Protein AF-A0A2V9KKM1-F1 (afdb_monomer_lite)

Sequence (93 aa):
MKSDRFDEPNTAEKLRGLPWSVAMGAANSVFAQWTLLGWVFVLFLSELGLSKTQIGLLLSIFPLSGVLAPFIGPSAARFGYKRTFLVFFGLRK

Foldseek 3Di:
DDDPPDPDDDPVVCVVCVVVVVVVVVVVVVVCCVPPVDPVNLVVVVVVVDDPVVSVVSNVCVVVVVVCCVVCVVVCVVVPVVVVCCVVVVVPD

Radius of gyration: 18.54 Å; chains: 1; bounding box: 38×32×54 Å

Secondary structure (DSSP, 8-state):
----S--PPPHHHHHHHHHHHHHHHHHHHHHHHHHTSSHHHHHHHHHTT--HHHHHHHHHHHHHHGGGHHHHHHHHHHH-HHHHHHHHHHS--

Structure (mmCIF, N/CA/C/O backbone):
data_AF-A0A2V9KKM1-F1
#
_entry.id   AF-A0A2V9KKM1-F1
#
loop_
_atom_site.group_PDB
_atom_site.id
_atom_site.type_symbol
_atom_site.label_atom_id
_atom_site.label_alt_id
_atom_site.label_comp_id
_atom_site.label_asym_id
_atom_site.label_entity_id
_atom_site.label_seq_id
_atom_site.pdbx_PDB_ins_code
_atom_site.Cartn_x
_atom_site.Cartn_y
_atom_site.Cartn_z
_atom_site.occupancy
_atom_site.B_iso_or_equiv
_atom_site.auth_seq_id
_atom_site.auth_comp_id
_atom_site.auth_asym_id
_atom_site.auth_atom_id
_atom_site.pdbx_PDB_model_num
ATOM 1 N N . MET A 1 1 ? 14.659 -19.691 -35.034 1.00 38.59 1 MET A N 1
ATOM 2 C CA . MET A 1 1 ? 13.657 -20.178 -34.063 1.00 38.59 1 MET A CA 1
ATOM 3 C C . MET A 1 1 ? 14.050 -19.651 -32.686 1.00 38.59 1 MET A C 1
ATOM 5 O O . MET A 1 1 ? 14.809 -20.301 -31.983 1.00 38.59 1 MET A O 1
ATOM 9 N N . LYS A 1 2 ? 13.666 -18.409 -32.365 1.00 41.41 2 LYS A N 1
ATOM 10 C CA . LYS A 1 2 ? 13.964 -17.754 -31.082 1.00 41.41 2 LYS A CA 1
ATOM 11 C C . LYS A 1 2 ? 12.646 -17.739 -30.317 1.00 41.41 2 LYS A C 1
ATOM 13 O O . LYS A 1 2 ? 11.659 -17.250 -30.846 1.00 41.41 2 LYS A O 1
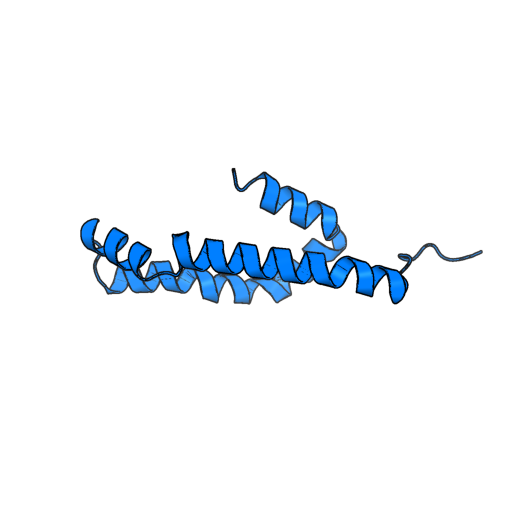ATOM 18 N N . SER A 1 3 ? 12.585 -18.430 -29.185 1.00 44.16 3 SER A N 1
ATOM 19 C CA . SER A 1 3 ? 11.342 -18.567 -28.433 1.00 44.16 3 SER A CA 1
ATOM 20 C C . SER A 1 3 ? 10.986 -17.226 -27.796 1.00 44.16 3 SER A C 1
ATOM 22 O O . SER A 1 3 ? 11.703 -16.785 -26.898 1.00 44.16 3 SER A O 1
ATOM 24 N N . ASP A 1 4 ? 9.883 -16.623 -28.232 1.00 46.94 4 ASP A N 1
ATOM 25 C CA . ASP A 1 4 ? 9.271 -15.416 -27.664 1.00 46.94 4 ASP A CA 1
ATOM 26 C C . ASP A 1 4 ? 8.674 -15.705 -26.277 1.00 46.94 4 ASP A C 1
ATOM 28 O O . ASP A 1 4 ? 7.463 -15.727 -26.058 1.00 46.94 4 ASP A O 1
ATOM 32 N N . ARG A 1 5 ? 9.547 -15.997 -25.314 1.00 50.56 5 ARG A N 1
ATOM 33 C CA . ARG A 1 5 ? 9.203 -16.191 -23.909 1.00 50.56 5 ARG A CA 1
ATOM 34 C C . ARG A 1 5 ? 9.670 -14.943 -23.165 1.00 50.56 5 ARG A C 1
ATOM 36 O O . ARG A 1 5 ? 10.788 -14.936 -22.684 1.00 50.56 5 ARG A O 1
ATOM 43 N N . PHE A 1 6 ? 8.813 -13.919 -23.131 1.00 53.56 6 PHE A N 1
ATOM 44 C CA . PHE A 1 6 ? 8.943 -12.684 -22.339 1.00 53.56 6 PHE A CA 1
ATOM 45 C C . PHE A 1 6 ? 10.356 -12.067 -22.347 1.00 53.56 6 PHE A C 1
ATOM 47 O O . PHE A 1 6 ? 11.170 -12.416 -21.500 1.00 53.56 6 PHE A O 1
ATOM 54 N N . ASP A 1 7 ? 10.637 -11.128 -23.261 1.00 62.91 7 ASP A N 1
ATOM 55 C CA . ASP A 1 7 ? 11.862 -10.312 -23.209 1.00 62.91 7 ASP A CA 1
ATOM 56 C C . ASP A 1 7 ? 11.972 -9.638 -21.831 1.00 62.91 7 ASP A C 1
ATOM 58 O O . ASP A 1 7 ? 11.268 -8.670 -21.524 1.00 62.91 7 ASP A O 1
ATOM 62 N N . GLU A 1 8 ? 12.812 -10.194 -20.957 1.00 66.94 8 GLU A N 1
ATOM 63 C CA . GLU A 1 8 ? 13.106 -9.585 -19.670 1.00 66.94 8 GLU A CA 1
ATOM 64 C C . GLU A 1 8 ? 13.789 -8.235 -19.918 1.00 66.94 8 GLU A C 1
ATOM 66 O O . GLU A 1 8 ? 14.752 -8.175 -20.688 1.00 66.94 8 GLU A O 1
ATOM 71 N N . PRO A 1 9 ? 13.339 -7.149 -19.260 1.00 69.88 9 PRO A N 1
ATOM 72 C CA . PRO A 1 9 ? 13.921 -5.835 -19.477 1.00 69.88 9 PRO A CA 1
ATOM 73 C C . PRO A 1 9 ? 15.418 -5.853 -19.182 1.00 69.88 9 PRO A C 1
ATOM 75 O O . PRO A 1 9 ? 15.851 -6.372 -18.140 1.00 69.88 9 PRO A O 1
ATOM 78 N N . ASN A 1 10 ? 16.200 -5.249 -20.074 1.00 85.19 10 ASN A N 1
ATOM 79 C CA . ASN A 1 10 ? 17.643 -5.126 -19.894 1.00 85.19 10 ASN A CA 1
ATOM 80 C C . ASN A 1 10 ? 17.938 -4.320 -18.609 1.00 85.19 10 ASN A C 1
ATOM 82 O O . ASN A 1 10 ? 17.135 -3.487 -18.180 1.00 85.19 10 ASN A O 1
ATOM 86 N N . THR A 1 11 ? 19.099 -4.519 -17.982 1.00 82.31 11 THR A N 1
ATOM 87 C CA . THR A 1 11 ? 19.495 -3.846 -16.730 1.00 82.31 11 THR A CA 1
ATOM 88 C C . THR A 1 11 ? 19.333 -2.326 -16.813 1.00 82.31 11 THR A C 1
ATOM 90 O O . THR A 1 11 ? 18.841 -1.702 -15.875 1.00 82.31 11 THR A O 1
ATOM 93 N N . ALA A 1 12 ? 19.655 -1.728 -17.964 1.00 83.69 12 ALA A N 1
ATOM 94 C CA . ALA A 1 12 ? 19.463 -0.300 -18.208 1.00 83.69 12 ALA A CA 1
ATOM 95 C C . ALA A 1 12 ? 17.983 0.136 -18.155 1.00 83.69 12 ALA A C 1
ATOM 97 O O . ALA A 1 12 ? 17.671 1.202 -17.627 1.00 83.69 12 ALA A O 1
ATOM 98 N N . GLU A 1 13 ? 17.054 -0.679 -18.656 1.00 80.50 13 GLU A N 1
ATOM 99 C CA . GLU A 1 13 ? 15.615 -0.383 -18.623 1.00 80.50 13 GLU A CA 1
ATOM 100 C C . GLU A 1 13 ? 15.047 -0.516 -17.208 1.00 80.50 13 GLU A C 1
ATOM 102 O O . GLU A 1 13 ? 14.280 0.344 -16.769 1.00 80.50 13 GLU A O 1
ATOM 107 N N . LYS A 1 14 ? 15.490 -1.529 -16.451 1.00 79.31 14 LYS A N 1
ATOM 108 C CA . LYS A 1 14 ? 15.145 -1.682 -15.027 1.00 79.31 14 LYS A CA 1
ATOM 109 C C . LYS A 1 14 ? 15.609 -0.473 -14.212 1.00 79.31 14 LYS A C 1
ATOM 111 O O . LYS A 1 14 ? 14.828 0.072 -13.436 1.00 79.31 14 LYS A O 1
ATOM 116 N N . LEU A 1 15 ? 16.839 -0.003 -14.440 1.00 87.00 15 LEU A N 1
ATOM 117 C CA . LEU A 1 15 ? 17.387 1.186 -13.776 1.00 87.00 15 LEU A CA 1
ATOM 118 C C . LEU A 1 15 ? 16.607 2.464 -14.110 1.00 87.00 15 LEU A C 1
ATOM 120 O O . LEU A 1 15 ? 16.441 3.314 -13.242 1.00 87.00 15 LEU A O 1
ATOM 124 N N . ARG A 1 16 ? 16.073 2.592 -15.329 1.00 85.62 16 ARG A N 1
ATOM 125 C CA . ARG A 1 16 ? 15.214 3.728 -15.717 1.00 85.62 16 ARG A CA 1
ATOM 126 C C . ARG A 1 16 ? 13.814 3.655 -15.105 1.00 85.62 16 ARG A C 1
ATOM 128 O O . ARG A 1 16 ? 13.215 4.696 -14.847 1.00 85.62 16 ARG A O 1
ATOM 135 N N . GLY A 1 17 ? 13.289 2.451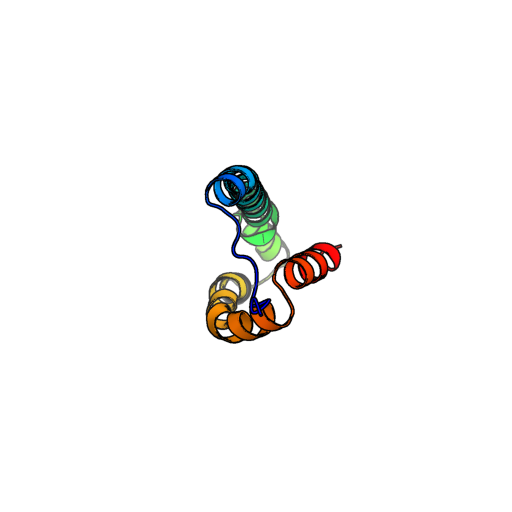 -14.881 1.00 84.12 17 GLY A N 1
ATOM 136 C CA . GLY A 1 17 ? 11.999 2.233 -14.220 1.00 84.12 17 GLY A CA 1
ATOM 137 C C . GLY A 1 17 ? 12.052 2.363 -12.695 1.00 84.12 17 GLY A C 1
ATOM 138 O O . GLY A 1 17 ? 11.036 2.670 -12.070 1.00 84.12 17 GLY A O 1
ATOM 139 N N . LEU A 1 18 ? 13.229 2.170 -12.091 1.00 86.44 18 LEU A N 1
ATOM 140 C CA . LEU A 1 18 ? 13.409 2.161 -10.639 1.00 86.44 18 LEU A CA 1
ATOM 141 C C . LEU A 1 18 ? 12.957 3.471 -9.959 1.00 86.44 18 LEU A C 1
ATOM 143 O O . LEU A 1 18 ? 12.174 3.377 -9.011 1.00 86.44 18 LEU A O 1
ATOM 147 N N . PRO A 1 19 ? 13.330 4.681 -10.433 1.00 90.25 19 PRO A N 1
ATOM 148 C CA . PRO A 1 19 ? 12.872 5.928 -9.822 1.00 90.25 19 PRO A CA 1
ATOM 149 C C . PRO A 1 19 ? 11.352 6.073 -9.856 1.00 90.25 19 PRO A C 1
ATOM 151 O O . PRO A 1 19 ? 10.763 6.506 -8.873 1.00 90.25 19 PRO A O 1
ATOM 154 N N . TRP A 1 20 ? 10.704 5.657 -10.949 1.00 86.81 20 TRP A N 1
ATOM 155 C CA . TRP A 1 20 ? 9.245 5.688 -11.063 1.00 86.81 20 TRP A CA 1
ATOM 156 C C . TRP A 1 20 ? 8.569 4.725 -10.092 1.00 86.81 20 TRP A C 1
ATOM 158 O O . TRP A 1 20 ? 7.589 5.096 -9.448 1.00 86.81 20 TRP A O 1
ATOM 168 N N . SER A 1 21 ? 9.113 3.516 -9.937 1.00 85.19 21 SER A N 1
ATOM 169 C CA . SER A 1 21 ? 8.613 2.550 -8.957 1.00 85.19 21 SER A CA 1
ATOM 170 C C . SER A 1 21 ? 8.750 3.076 -7.528 1.00 85.19 21 SER A C 1
ATOM 172 O O . SER A 1 21 ? 7.818 2.952 -6.735 1.00 85.19 21 SER A O 1
ATOM 174 N N . VAL A 1 22 ? 9.895 3.676 -7.194 1.00 90.06 22 VAL A N 1
ATOM 175 C CA . VAL A 1 22 ? 10.151 4.239 -5.861 1.00 90.06 22 VAL A CA 1
ATOM 176 C C . VAL A 1 22 ? 9.263 5.454 -5.606 1.00 90.06 22 VAL A C 1
ATOM 178 O O . VAL A 1 22 ? 8.624 5.523 -4.561 1.00 90.06 22 VAL A O 1
ATOM 181 N N . ALA A 1 23 ? 9.162 6.379 -6.563 1.00 89.75 23 ALA A N 1
ATOM 182 C CA . ALA A 1 23 ? 8.321 7.567 -6.452 1.00 89.75 23 ALA A CA 1
ATOM 183 C C . ALA A 1 23 ? 6.845 7.197 -6.273 1.00 89.75 23 ALA A C 1
ATOM 185 O O . ALA A 1 23 ? 6.171 7.740 -5.400 1.00 89.75 23 ALA A O 1
ATOM 186 N N . MET A 1 24 ? 6.349 6.234 -7.051 1.00 86.62 24 MET A N 1
ATOM 187 C CA . MET A 1 24 ? 4.982 5.740 -6.917 1.00 86.62 24 MET A CA 1
ATOM 188 C C . MET A 1 24 ? 4.758 5.030 -5.579 1.00 86.62 24 MET A C 1
ATOM 190 O O . MET A 1 24 ? 3.737 5.266 -4.934 1.00 86.62 24 MET A O 1
ATOM 194 N N . GLY A 1 25 ? 5.709 4.204 -5.135 1.00 88.00 25 GLY A N 1
ATOM 195 C CA . GLY A 1 25 ? 5.663 3.574 -3.816 1.00 88.00 25 GLY A CA 1
ATOM 196 C C . GLY A 1 25 ? 5.604 4.608 -2.691 1.00 88.00 25 GLY A C 1
ATOM 197 O O . GLY A 1 25 ? 4.734 4.525 -1.828 1.00 88.00 25 GLY A O 1
ATOM 198 N N . ALA A 1 26 ? 6.460 5.629 -2.741 1.00 89.94 26 ALA A N 1
ATOM 199 C CA . ALA A 1 26 ? 6.484 6.719 -1.771 1.00 89.94 26 ALA A CA 1
ATOM 200 C C . ALA A 1 26 ? 5.179 7.529 -1.780 1.00 89.94 26 ALA A C 1
ATOM 202 O O . ALA A 1 26 ? 4.580 7.734 -0.726 1.00 89.94 26 ALA A O 1
ATOM 203 N N . ALA A 1 27 ? 4.693 7.931 -2.957 1.00 88.81 27 ALA A N 1
ATOM 204 C CA . ALA A 1 27 ? 3.442 8.673 -3.093 1.00 88.81 27 ALA A CA 1
ATOM 205 C C . ALA A 1 27 ? 2.240 7.872 -2.569 1.00 88.81 27 ALA A C 1
ATOM 207 O O . ALA A 1 27 ? 1.410 8.410 -1.836 1.00 88.81 27 ALA A O 1
ATOM 208 N N . ASN A 1 28 ? 2.165 6.574 -2.884 1.00 86.81 28 ASN A N 1
ATOM 209 C CA . ASN A 1 28 ? 1.104 5.709 -2.373 1.00 86.81 28 ASN A CA 1
ATOM 210 C C . ASN A 1 28 ? 1.196 5.528 -0.851 1.00 86.81 28 ASN A C 1
ATOM 212 O O . ASN A 1 28 ? 0.162 5.521 -0.189 1.00 86.81 28 ASN A O 1
ATOM 216 N N . SER A 1 29 ? 2.402 5.426 -0.289 1.00 86.44 29 SER A N 1
ATOM 217 C CA . SER A 1 29 ? 2.604 5.363 1.163 1.00 86.44 29 SER A CA 1
ATOM 218 C C . SER A 1 29 ? 2.156 6.646 1.861 1.00 86.44 29 SER A C 1
ATOM 220 O O . SER A 1 29 ? 1.445 6.566 2.858 1.00 86.44 29 SER A O 1
ATOM 222 N N . VAL A 1 30 ? 2.496 7.823 1.321 1.00 88.50 30 VAL A N 1
ATOM 223 C CA . VAL A 1 30 ? 2.016 9.114 1.849 1.00 88.50 30 VAL A CA 1
ATOM 224 C C . VAL A 1 30 ? 0.491 9.179 1.794 1.00 88.50 30 VAL A C 1
ATOM 226 O O . VAL A 1 30 ? -0.139 9.491 2.801 1.00 88.50 30 VAL A O 1
ATOM 229 N N . PHE A 1 31 ? -0.112 8.812 0.659 1.00 85.38 31 PHE A N 1
ATOM 230 C CA . PHE A 1 31 ? -1.567 8.750 0.528 1.00 85.38 31 PHE A CA 1
ATOM 231 C C . PHE A 1 31 ? -2.192 7.815 1.571 1.00 85.38 31 PHE A C 1
ATOM 233 O O . PHE A 1 31 ? -3.147 8.197 2.245 1.00 85.38 31 PHE A O 1
ATOM 240 N N . ALA A 1 32 ? -1.675 6.591 1.716 1.00 86.00 32 ALA A N 1
ATOM 241 C CA . ALA A 1 32 ? -2.225 5.599 2.636 1.00 86.00 32 ALA A CA 1
ATOM 242 C C . ALA A 1 32 ? -2.113 6.068 4.094 1.00 86.00 32 ALA A C 1
ATOM 244 O O . ALA A 1 32 ? -3.081 5.962 4.847 1.00 86.00 32 ALA A O 1
ATOM 245 N N . GLN A 1 33 ? -0.973 6.658 4.460 1.00 85.31 33 GLN A N 1
ATOM 246 C CA . GLN A 1 33 ? -0.738 7.229 5.784 1.00 85.31 33 GLN A CA 1
ATOM 247 C C . GLN A 1 33 ? -1.655 8.418 6.073 1.00 85.31 33 GLN A C 1
ATOM 249 O O . GLN A 1 33 ? -2.093 8.593 7.202 1.00 85.31 33 GLN A O 1
ATOM 254 N N . TRP A 1 34 ? -1.968 9.245 5.078 1.00 82.56 34 TRP A N 1
ATOM 255 C CA . TRP A 1 34 ? -2.880 10.373 5.270 1.00 82.56 34 TRP A CA 1
ATOM 256 C C . TRP A 1 34 ? -4.350 9.963 5.334 1.00 82.56 34 TRP A C 1
ATOM 258 O O . TRP A 1 34 ? -5.107 10.558 6.093 1.00 82.56 34 TRP A O 1
ATOM 268 N N . THR A 1 35 ? -4.761 8.963 4.555 1.00 81.19 35 THR A N 1
ATOM 269 C CA . THR A 1 35 ? -6.187 8.652 4.369 1.00 81.19 35 THR A CA 1
ATOM 270 C C . THR A 1 35 ? -6.714 7.546 5.275 1.00 81.19 35 THR A C 1
ATOM 272 O O . THR A 1 35 ? -7.839 7.657 5.749 1.00 81.19 35 THR A O 1
ATOM 275 N N . LEU A 1 36 ? -5.939 6.482 5.508 1.00 78.38 36 LEU A N 1
ATOM 276 C CA . LEU A 1 36 ? -6.458 5.236 6.097 1.00 78.38 36 LEU A CA 1
ATOM 277 C C . LEU A 1 36 ? -5.603 4.684 7.244 1.00 78.38 36 LEU A C 1
ATOM 279 O O . LEU A 1 36 ? -6.122 3.989 8.111 1.00 78.38 36 LEU A O 1
ATOM 283 N N . LEU A 1 37 ? -4.302 4.978 7.265 1.00 76.00 37 LEU A N 1
ATOM 284 C CA . LEU A 1 37 ? -3.353 4.438 8.253 1.00 76.00 37 LEU A CA 1
ATOM 285 C C . LEU A 1 37 ? -2.842 5.494 9.244 1.00 76.00 37 LEU A C 1
ATOM 287 O O . LEU A 1 37 ? -2.040 5.196 10.125 1.00 76.00 37 LEU A O 1
ATOM 291 N N . GLY A 1 38 ? -3.309 6.733 9.106 1.00 81.25 38 GLY A N 1
ATOM 292 C CA . GLY A 1 38 ? -2.934 7.844 9.967 1.00 81.25 38 GLY A CA 1
ATOM 293 C C . GLY A 1 38 ? -3.790 7.954 11.220 1.00 81.25 38 GLY A C 1
ATOM 294 O O . GLY A 1 38 ? -4.921 7.478 11.296 1.00 81.25 38 GLY A O 1
ATOM 295 N N . TRP A 1 39 ? -3.263 8.702 12.184 1.00 83.12 39 TRP A N 1
ATOM 296 C CA . TRP A 1 39 ? -3.962 9.095 13.407 1.00 83.12 39 TRP A CA 1
ATOM 297 C C . TRP A 1 39 ? -5.299 9.810 13.141 1.00 83.12 39 TRP A C 1
ATOM 299 O O . TRP A 1 39 ? -6.266 9.586 13.866 1.00 83.12 39 TRP A O 1
ATOM 309 N N . VAL A 1 40 ? -5.384 10.603 12.066 1.00 85.62 40 VAL A N 1
ATOM 310 C CA . VAL A 1 40 ? -6.608 11.322 11.667 1.00 85.62 40 VAL A CA 1
ATOM 311 C C . VAL A 1 40 ? -7.762 10.360 11.369 1.00 85.62 40 VAL A C 1
ATOM 313 O O . VAL A 1 40 ? -8.891 10.621 11.771 1.00 85.62 40 VAL A O 1
ATOM 316 N N . PHE A 1 41 ? -7.492 9.220 10.726 1.00 86.31 41 PHE A N 1
ATOM 317 C CA . PHE A 1 41 ? -8.526 8.231 10.410 1.00 86.31 41 PHE A CA 1
ATOM 318 C C . PHE A 1 41 ? -9.081 7.561 11.675 1.00 86.31 41 PHE A C 1
ATOM 320 O O . PHE A 1 41 ? -10.285 7.350 11.796 1.00 86.31 41 PHE A O 1
ATOM 327 N N . VAL A 1 42 ? -8.221 7.295 12.662 1.00 87.81 42 VAL A N 1
ATOM 328 C CA . VAL A 1 42 ? -8.640 6.754 13.966 1.00 87.81 42 VAL A CA 1
ATOM 329 C C . VAL A 1 42 ? -9.534 7.739 14.712 1.00 87.81 42 VAL A C 1
ATOM 331 O O . VAL A 1 42 ? -10.561 7.334 15.255 1.00 87.81 42 VAL A O 1
ATOM 334 N N . LEU A 1 43 ? -9.174 9.026 14.710 1.00 88.75 43 LEU A N 1
ATOM 335 C CA . LEU A 1 43 ? -9.998 10.081 15.303 1.00 88.75 43 LEU A CA 1
ATOM 336 C C . LEU A 1 43 ? -11.348 10.194 14.592 1.00 88.75 43 LEU A C 1
ATOM 338 O O . LEU A 1 43 ? -12.375 10.221 15.257 1.00 88.75 43 LEU A O 1
ATOM 342 N N . PHE A 1 44 ? -11.361 10.154 13.258 1.00 89.44 44 PHE A N 1
ATOM 343 C CA . PHE A 1 44 ? -12.596 10.149 12.477 1.00 89.44 44 PHE A CA 1
ATOM 344 C C . PHE A 1 44 ? -13.518 8.982 12.857 1.00 89.44 44 PHE A C 1
ATOM 346 O O . PHE A 1 44 ? -14.699 9.194 13.111 1.00 89.44 44 PHE A O 1
ATOM 353 N N . LEU A 1 45 ? -12.989 7.757 12.957 1.00 88.56 45 LEU A N 1
ATOM 354 C CA . LEU A 1 45 ? -13.782 6.593 13.367 1.00 88.56 45 LEU A CA 1
ATOM 355 C C . LEU A 1 45 ? -14.262 6.683 14.824 1.00 88.56 45 LEU A C 1
ATOM 357 O O . LEU A 1 45 ? -15.346 6.193 15.140 1.00 88.56 45 LEU A O 1
ATOM 361 N N . SER A 1 46 ? -13.473 7.308 15.700 1.00 90.19 46 SER A N 1
ATOM 362 C CA . SER A 1 46 ? -13.858 7.562 17.090 1.00 90.19 46 SER A CA 1
ATOM 363 C C . SER A 1 46 ? -15.018 8.557 17.182 1.00 90.19 46 SER A C 1
ATOM 365 O O . SER A 1 46 ? -15.964 8.307 17.922 1.00 90.19 46 SER A O 1
ATOM 367 N N . GLU A 1 47 ? -14.976 9.649 16.414 1.00 91.75 47 GLU A N 1
ATOM 368 C CA . GLU A 1 47 ? -16.070 10.633 16.320 1.00 91.75 47 GLU A CA 1
ATOM 369 C C . GLU A 1 47 ? -17.328 10.040 15.670 1.00 91.75 47 GLU A C 1
ATOM 371 O O . GLU A 1 47 ? -18.450 10.429 15.982 1.00 91.75 47 GLU A O 1
ATOM 376 N N . LEU A 1 48 ? -17.162 9.026 14.817 1.00 92.44 48 LEU A N 1
ATOM 377 C CA . LEU A 1 48 ? -18.264 8.251 14.240 1.00 92.44 48 LEU A CA 1
ATOM 378 C C . LEU A 1 48 ? -18.933 7.304 15.262 1.00 92.44 48 LEU A C 1
ATOM 380 O O . LEU A 1 48 ? -19.887 6.604 14.926 1.00 92.44 48 LEU A O 1
ATOM 384 N N . GLY A 1 49 ? -18.440 7.272 16.507 1.00 91.81 49 GLY A N 1
ATOM 385 C CA . GLY A 1 49 ? -19.008 6.511 17.619 1.00 91.81 49 GLY A CA 1
ATOM 386 C C . GLY A 1 49 ? -18.613 5.032 17.656 1.00 91.81 49 GLY A C 1
ATOM 387 O O . GLY A 1 49 ? -19.239 4.257 18.381 1.00 91.81 49 GLY A O 1
ATOM 388 N N . LEU A 1 50 ? -17.601 4.605 16.890 1.00 91.56 50 LEU A N 1
ATOM 389 C CA . LEU A 1 50 ? -17.170 3.205 16.894 1.00 91.56 50 LEU A CA 1
ATOM 390 C C . LEU A 1 50 ? -16.436 2.846 18.190 1.00 91.56 50 LEU A C 1
ATOM 392 O O . LEU A 1 50 ? -15.595 3.588 18.699 1.00 91.56 50 LEU A O 1
ATOM 396 N N . SER A 1 51 ? -16.684 1.633 18.683 1.00 91.25 51 SER A N 1
ATOM 397 C CA . SER A 1 51 ? -15.908 1.078 19.794 1.00 91.25 51 SER A CA 1
A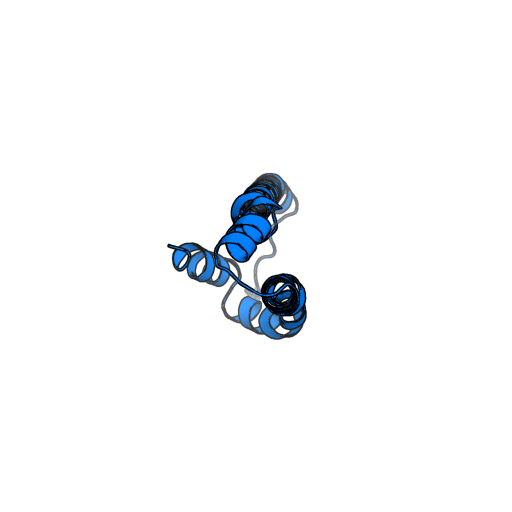TOM 398 C C . SER A 1 51 ? -14.457 0.804 19.374 1.00 91.25 51 SER A C 1
ATOM 400 O O . SER A 1 51 ? -14.176 0.457 18.224 1.00 91.25 51 SER A O 1
ATOM 402 N N . LYS A 1 52 ? -13.517 0.871 20.326 1.00 88.50 52 LYS A N 1
ATOM 403 C CA . LYS A 1 52 ? -12.085 0.608 20.069 1.00 88.50 52 LYS A CA 1
ATOM 404 C C . LYS A 1 52 ? -11.835 -0.749 19.398 1.00 88.50 52 LYS A C 1
ATOM 406 O O . LYS A 1 52 ? -10.962 -0.853 18.541 1.00 88.50 52 LYS A O 1
ATOM 411 N N . THR A 1 53 ? -12.627 -1.765 19.742 1.00 92.44 53 THR A N 1
ATOM 412 C CA . THR A 1 53 ? -12.557 -3.098 19.130 1.00 92.44 53 THR A CA 1
ATOM 413 C C . THR A 1 53 ? -12.919 -3.066 17.645 1.00 92.44 53 THR A C 1
ATOM 415 O O . THR A 1 53 ? -12.217 -3.664 16.834 1.00 92.44 53 THR A O 1
ATOM 418 N N . GLN A 1 54 ? -13.974 -2.338 17.264 1.00 91.75 54 GLN A N 1
ATOM 419 C CA . GLN A 1 54 ? -14.382 -2.203 15.860 1.00 91.75 54 GLN A CA 1
ATOM 420 C C . GLN A 1 54 ? -13.353 -1.419 15.045 1.00 91.75 54 GLN A C 1
ATOM 422 O O . GLN A 1 54 ? -13.038 -1.810 13.924 1.00 91.75 54 GLN A O 1
ATOM 427 N N . ILE A 1 55 ? -12.786 -0.355 15.620 1.00 91.44 55 ILE A N 1
ATOM 428 C CA . ILE A 1 55 ? -11.711 0.416 14.983 1.00 91.44 55 ILE A CA 1
ATOM 429 C C . ILE A 1 55 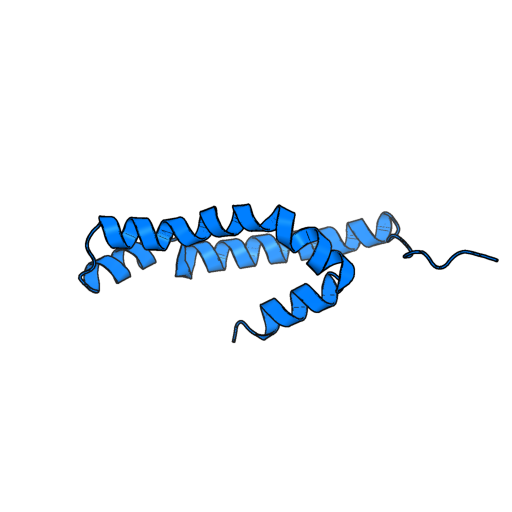? -10.494 -0.483 14.742 1.00 91.44 55 ILE A C 1
ATOM 431 O O . ILE A 1 55 ? -9.983 -0.539 13.627 1.00 91.44 55 ILE A O 1
ATOM 435 N N . GLY A 1 56 ? -10.064 -1.237 15.758 1.00 89.44 56 GLY A N 1
ATOM 436 C CA . GLY A 1 56 ? -8.957 -2.185 15.631 1.00 89.44 56 GLY A CA 1
ATOM 437 C C . GLY A 1 56 ? -9.211 -3.250 14.561 1.00 89.44 56 GLY A C 1
ATOM 438 O O . GLY A 1 56 ? -8.327 -3.528 13.752 1.00 89.44 56 GLY A O 1
ATOM 439 N N . LEU A 1 57 ? -10.433 -3.792 14.500 1.00 91.81 57 LEU A N 1
ATOM 440 C CA . LEU A 1 57 ? -10.832 -4.748 13.468 1.00 91.81 57 LEU A CA 1
ATOM 441 C C . LEU A 1 57 ? -10.729 -4.137 12.064 1.00 91.81 57 LEU A C 1
ATOM 443 O O . LEU A 1 57 ? -10.095 -4.734 11.198 1.00 91.81 57 LEU A O 1
ATOM 447 N N . LEU A 1 58 ? -11.278 -2.939 11.848 1.00 90.12 58 LEU A N 1
ATOM 448 C CA . LEU A 1 58 ? -11.206 -2.240 10.560 1.00 90.12 58 LEU A CA 1
ATOM 449 C C . LEU A 1 58 ? -9.760 -1.966 10.135 1.00 90.12 58 LEU A C 1
ATOM 451 O O . LEU A 1 58 ? -9.392 -2.232 8.993 1.00 90.12 58 LEU A O 1
ATOM 455 N N . LEU A 1 59 ? -8.924 -1.497 11.061 1.00 88.31 59 LEU A N 1
ATOM 456 C CA . LEU A 1 59 ? -7.511 -1.239 10.789 1.00 88.31 59 LEU A CA 1
ATOM 457 C C . LEU A 1 59 ? -6.731 -2.519 10.478 1.00 88.31 59 LEU A C 1
ATOM 459 O O . LEU A 1 59 ? -5.807 -2.483 9.670 1.00 88.31 59 LEU A O 1
ATOM 463 N N . SER A 1 60 ? -7.102 -3.652 11.080 1.00 89.44 60 SER A N 1
ATOM 464 C CA . SER A 1 60 ? -6.437 -4.938 10.840 1.00 89.44 60 SER A CA 1
ATOM 465 C C . SER A 1 60 ? -6.671 -5.497 9.433 1.00 89.44 60 SER A C 1
ATOM 467 O O . SER A 1 60 ? -5.828 -6.238 8.930 1.00 89.44 60 SER A O 1
ATOM 469 N N . ILE A 1 61 ? -7.754 -5.101 8.751 1.00 88.81 61 ILE A N 1
ATOM 470 C CA . ILE A 1 61 ? -8.048 -5.555 7.381 1.00 88.81 61 ILE A CA 1
ATOM 471 C C . ILE A 1 61 ? -6.918 -5.152 6.424 1.00 88.81 61 ILE A C 1
ATOM 473 O O . ILE A 1 61 ? -6.552 -5.931 5.543 1.00 88.81 61 ILE A O 1
ATOM 477 N N . PHE A 1 62 ? -6.311 -3.977 6.619 1.00 86.00 62 PHE A N 1
ATOM 478 C CA . PHE A 1 62 ? -5.233 -3.487 5.760 1.00 86.00 62 PHE A CA 1
ATOM 479 C C . PHE A 1 62 ? -3.992 -4.400 5.768 1.00 86.00 62 PHE A C 1
ATOM 481 O O . PHE A 1 62 ? -3.659 -4.919 4.700 1.00 86.00 62 PHE A O 1
ATOM 488 N N . PRO A 1 63 ? -3.316 -4.676 6.904 1.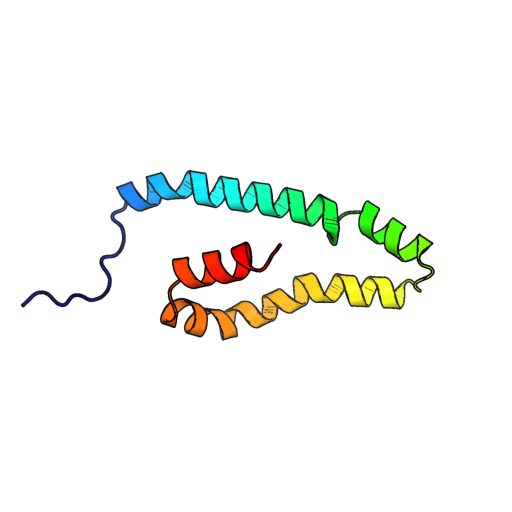00 84.44 63 PRO A N 1
ATOM 489 C CA . PRO A 1 63 ? -2.171 -5.584 6.918 1.00 84.44 63 PRO A CA 1
ATOM 490 C C . PRO A 1 63 ? -2.560 -7.037 6.614 1.00 84.44 63 PRO A C 1
ATOM 492 O O . PRO A 1 63 ? -1.796 -7.741 5.954 1.00 84.44 63 PRO A O 1
ATOM 495 N N . LEU A 1 64 ? -3.753 -7.489 7.022 1.00 88.06 64 LEU A N 1
ATOM 496 C CA . LEU A 1 64 ? -4.206 -8.857 6.749 1.00 88.06 64 LEU A CA 1
ATOM 497 C C . LEU A 1 64 ? -4.478 -9.100 5.261 1.00 88.06 64 LEU A C 1
ATOM 499 O O . LEU A 1 64 ? -4.225 -10.198 4.769 1.00 88.06 64 LEU A O 1
ATOM 503 N N . SER A 1 65 ? -4.904 -8.079 4.512 1.00 86.00 65 SER A N 1
ATOM 504 C CA . SER A 1 65 ? -5.055 -8.186 3.056 1.00 86.00 65 SER A CA 1
ATOM 505 C C . SER A 1 65 ? -3.736 -8.530 2.351 1.00 86.00 65 SER A C 1
ATOM 507 O O . SER A 1 65 ? -3.740 -9.228 1.337 1.00 86.00 65 SER A O 1
ATOM 509 N N . GLY A 1 66 ? -2.593 -8.139 2.929 1.00 83.75 66 GLY A N 1
ATOM 510 C CA . GLY A 1 66 ? -1.263 -8.484 2.424 1.00 83.75 66 GLY A CA 1
ATOM 511 C C . GLY A 1 66 ? -0.968 -9.987 2.454 1.00 83.75 66 GLY A C 1
ATOM 512 O O . GLY A 1 66 ? -0.225 -10.480 1.608 1.00 83.75 66 GLY A O 1
ATOM 513 N N . VAL A 1 67 ? -1.606 -10.747 3.351 1.00 91.38 67 VAL A N 1
ATOM 514 C CA . VAL A 1 67 ? -1.461 -12.213 3.432 1.00 91.38 67 VAL A CA 1
ATOM 515 C C . VAL A 1 67 ? -2.016 -12.902 2.181 1.00 91.38 67 VAL A C 1
ATOM 517 O O . VAL A 1 67 ? -1.576 -13.992 1.826 1.00 91.38 67 VAL A O 1
ATOM 520 N N . LEU A 1 68 ? -2.932 -12.254 1.456 1.00 88.12 68 LEU A N 1
ATOM 521 C CA . LEU A 1 68 ? -3.466 -12.767 0.193 1.00 88.12 68 LEU A CA 1
ATOM 522 C C . LEU A 1 68 ? -2.491 -12.589 -0.984 1.00 88.12 68 LEU A C 1
ATOM 524 O O . LEU A 1 68 ? -2.672 -13.219 -2.029 1.00 88.12 68 LEU A O 1
ATOM 528 N N . ALA A 1 69 ? -1.444 -11.767 -0.839 1.00 87.12 69 ALA A N 1
ATOM 529 C CA . ALA A 1 69 ? -0.535 -11.422 -1.932 1.00 87.12 69 ALA A CA 1
ATOM 530 C C . ALA A 1 69 ? 0.150 -12.636 -2.597 1.00 87.12 69 ALA A C 1
ATOM 532 O O . ALA A 1 69 ? 0.166 -12.679 -3.830 1.00 87.12 69 ALA A O 1
ATOM 533 N N . PRO A 1 70 ? 0.650 -13.656 -1.865 1.00 89.06 70 PRO A N 1
ATOM 534 C CA . PRO A 1 70 ? 1.250 -14.842 -2.481 1.00 89.06 70 PRO A CA 1
ATOM 535 C C . PRO A 1 70 ? 0.262 -15.658 -3.323 1.00 89.06 70 PRO A C 1
ATOM 537 O O . PRO A 1 70 ? 0.662 -16.292 -4.296 1.00 89.06 70 PRO A O 1
ATOM 540 N N . PHE A 1 71 ? -1.029 -15.623 -2.984 1.00 90.25 71 PHE A N 1
ATOM 541 C CA . PHE A 1 71 ? -2.072 -16.357 -3.703 1.00 90.25 71 PHE A CA 1
ATOM 542 C C . PHE A 1 71 ? -2.527 -15.621 -4.967 1.00 90.25 71 PHE A C 1
ATOM 544 O O . PHE A 1 71 ? -2.780 -16.240 -5.999 1.00 90.25 71 PHE A O 1
ATOM 551 N N . ILE A 1 72 ? -2.605 -14.290 -4.907 1.00 87.69 72 ILE A N 1
ATOM 552 C CA . ILE A 1 72 ? -3.038 -13.453 -6.036 1.00 87.69 72 ILE A CA 1
ATOM 553 C C . ILE A 1 72 ? -1.883 -13.208 -7.018 1.00 87.69 72 ILE A C 1
ATOM 555 O O . ILE A 1 72 ? -2.115 -13.074 -8.221 1.00 87.69 72 ILE A O 1
ATOM 559 N N . GLY A 1 73 ? -0.636 -13.196 -6.538 1.00 87.06 73 GLY A N 1
ATOM 560 C CA . GLY A 1 73 ? 0.571 -12.933 -7.328 1.00 87.06 73 GLY A CA 1
ATOM 561 C C . GLY A 1 73 ? 0.682 -13.759 -8.619 1.00 87.06 73 GLY A C 1
ATOM 562 O O . GLY A 1 73 ? 0.841 -13.162 -9.686 1.00 87.06 73 GLY A O 1
ATOM 563 N N . PRO A 1 74 ? 0.537 -15.098 -8.581 1.00 88.00 74 PRO A N 1
ATOM 564 C CA . PRO A 1 74 ? 0.565 -15.937 -9.780 1.00 88.00 74 PRO A CA 1
ATOM 565 C C . PRO A 1 74 ? -0.531 -15.583 -10.794 1.00 88.00 74 PRO A C 1
ATOM 567 O O . PRO A 1 74 ? -0.280 -15.545 -11.999 1.00 88.00 74 PRO A O 1
ATOM 570 N N . SER A 1 75 ? -1.739 -15.276 -10.321 1.00 86.56 75 SER A N 1
ATOM 571 C CA . SER A 1 75 ? -2.860 -14.866 -11.175 1.00 86.56 75 SER A CA 1
ATOM 572 C C . SER A 1 75 ? -2.608 -13.496 -11.810 1.00 86.56 75 SER A C 1
ATOM 574 O O . SER A 1 75 ? -2.816 -13.320 -13.011 1.00 86.56 75 SER A O 1
ATOM 576 N N . ALA A 1 76 ? -2.079 -12.545 -11.038 1.00 86.56 76 ALA A N 1
ATOM 577 C CA . ALA A 1 76 ? -1.686 -11.225 -11.525 1.00 86.56 76 ALA A CA 1
ATOM 578 C C . ALA A 1 76 ? -0.549 -11.297 -12.559 1.00 86.56 76 ALA A C 1
ATOM 580 O O . ALA A 1 76 ? -0.562 -10.540 -13.531 1.00 86.56 76 ALA A O 1
ATOM 581 N N . ALA A 1 77 ? 0.399 -12.224 -12.388 1.00 86.31 77 ALA A N 1
ATOM 582 C CA . ALA A 1 77 ? 1.473 -12.470 -13.348 1.00 86.31 77 ALA A CA 1
ATOM 583 C C . ALA A 1 77 ? 0.937 -13.036 -14.673 1.00 86.31 77 ALA A C 1
ATOM 585 O O . ALA A 1 77 ? 1.365 -12.600 -15.740 1.00 86.31 77 ALA A O 1
ATOM 586 N N . ARG A 1 78 ? -0.049 -13.946 -14.618 1.00 85.94 78 ARG A N 1
ATOM 587 C CA . ARG A 1 78 ? -0.717 -14.505 -15.811 1.00 85.94 78 ARG A CA 1
ATOM 588 C C . ARG A 1 78 ? -1.557 -13.471 -16.563 1.00 85.94 78 ARG A C 1
ATOM 590 O O . ARG A 1 78 ? -1.569 -13.479 -17.789 1.00 85.94 78 ARG A O 1
ATOM 597 N N . PHE A 1 79 ? -2.248 -12.583 -15.848 1.00 86.00 79 PHE A N 1
ATOM 598 C CA . PHE A 1 79 ? -3.024 -11.494 -16.455 1.00 86.00 79 PHE A CA 1
ATOM 599 C C . PHE A 1 79 ? -2.133 -10.363 -17.007 1.00 86.00 79 PHE A C 1
ATOM 601 O O . PHE A 1 79 ? -2.492 -9.684 -17.975 1.00 86.00 79 PHE A O 1
ATOM 608 N N . GLY A 1 80 ? -0.947 -10.199 -16.417 1.00 85.12 80 GLY A N 1
ATOM 609 C CA . GLY A 1 80 ? 0.078 -9.230 -16.788 1.00 85.12 80 GLY A CA 1
ATOM 610 C C . GLY A 1 80 ? 0.113 -8.026 -15.843 1.00 85.12 80 GLY A C 1
ATOM 611 O O . GLY A 1 80 ? -0.876 -7.310 -15.685 1.00 85.12 80 GLY A O 1
ATOM 612 N N . TYR A 1 81 ? 1.289 -7.743 -15.272 1.00 81.62 81 TYR A N 1
ATOM 613 C CA . TYR A 1 81 ? 1.482 -6.724 -14.227 1.00 81.62 81 TYR A CA 1
ATOM 614 C C . TYR A 1 81 ? 0.975 -5.326 -14.600 1.00 81.62 81 TYR A C 1
ATOM 616 O O . TYR A 1 81 ? 0.319 -4.678 -13.789 1.00 81.62 81 TYR A O 1
ATOM 624 N N . LYS A 1 82 ? 1.215 -4.870 -15.837 1.00 82.56 82 LYS A N 1
ATOM 625 C CA . LYS A 1 82 ? 0.745 -3.556 -16.310 1.00 82.56 82 LYS A CA 1
ATOM 626 C C . LYS A 1 82 ? -0.783 -3.466 -16.331 1.00 82.56 82 LYS A C 1
ATOM 628 O O . LYS A 1 82 ? -1.336 -2.448 -15.927 1.00 82.56 82 LYS A O 1
ATOM 633 N N . ARG A 1 83 ? -1.463 -4.520 -16.800 1.00 85.81 83 ARG A N 1
ATOM 634 C CA . ARG A 1 83 ? -2.932 -4.561 -16.874 1.00 85.81 83 ARG A CA 1
ATOM 635 C C . ARG A 1 83 ? -3.531 -4.631 -15.479 1.00 85.81 83 ARG A C 1
ATOM 637 O O . ARG A 1 83 ? -4.427 -3.851 -15.186 1.00 85.81 83 ARG A O 1
ATOM 644 N N . THR A 1 84 ? -2.984 -5.486 -14.614 1.00 85.75 84 THR A N 1
ATOM 645 C CA . THR A 1 84 ? -3.365 -5.551 -13.198 1.00 85.75 84 THR A CA 1
ATOM 646 C C . THR A 1 84 ? -3.240 -4.171 -12.556 1.00 85.75 84 THR A C 1
ATOM 648 O O . THR A 1 84 ? -4.217 -3.649 -12.031 1.00 85.75 84 THR A O 1
ATOM 651 N N . PHE A 1 85 ? -2.081 -3.521 -12.680 1.00 83.75 85 PHE A N 1
ATOM 652 C CA . PHE A 1 85 ? -1.864 -2.199 -12.099 1.00 83.75 85 PHE A CA 1
ATOM 653 C C . PHE A 1 85 ? -2.876 -1.160 -12.605 1.00 83.75 85 PHE A C 1
ATOM 655 O O . PHE A 1 85 ? -3.513 -0.493 -11.797 1.00 83.75 85 PHE A O 1
ATOM 662 N N . LEU A 1 86 ? -3.076 -1.049 -13.922 1.00 87.69 86 LEU A N 1
ATOM 663 C CA . LEU A 1 86 ? -3.999 -0.066 -14.501 1.00 87.69 86 LEU A CA 1
ATOM 664 C C . LEU A 1 86 ? -5.464 -0.323 -14.135 1.00 87.69 86 LEU A C 1
ATOM 666 O O . LEU A 1 86 ? -6.197 0.638 -13.934 1.00 87.69 86 LEU A O 1
ATOM 670 N N . VAL A 1 87 ? -5.892 -1.583 -14.026 1.00 88.38 87 VAL A N 1
ATOM 671 C CA . VAL A 1 87 ? -7.259 -1.926 -13.607 1.00 88.38 87 VAL A CA 1
ATOM 672 C C . VAL A 1 87 ? -7.476 -1.543 -12.146 1.00 88.38 87 VAL A C 1
ATOM 674 O O . VAL A 1 87 ? -8.395 -0.789 -11.856 1.00 88.38 87 VAL A O 1
ATOM 677 N N . PHE A 1 88 ? -6.612 -1.985 -11.228 1.00 83.38 88 PHE A N 1
ATOM 678 C CA . PHE A 1 88 ? -6.775 -1.681 -9.801 1.00 83.38 88 PHE A CA 1
ATOM 679 C C . PHE A 1 88 ? -6.581 -0.193 -9.490 1.00 83.38 88 PHE A C 1
ATOM 681 O O . PHE A 1 88 ? -7.311 0.365 -8.678 1.00 83.38 88 PHE A O 1
ATOM 688 N N . PHE A 1 89 ? -5.629 0.469 -10.150 1.00 81.12 89 PHE A N 1
ATOM 689 C CA . PHE A 1 89 ? -5.412 1.904 -9.986 1.00 81.12 89 PHE A CA 1
ATOM 690 C C . PHE A 1 89 ? -6.508 2.735 -10.669 1.00 81.12 89 PHE A C 1
ATOM 692 O O . PHE A 1 89 ? -6.924 3.756 -10.135 1.00 81.12 89 PHE A O 1
AT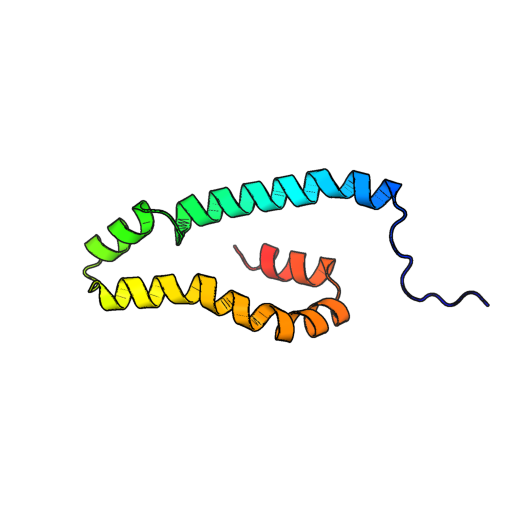OM 699 N N . GLY A 1 90 ? -7.002 2.300 -11.830 1.00 80.69 90 GLY A N 1
ATOM 700 C CA . GLY A 1 90 ? -8.062 2.981 -12.576 1.00 80.69 90 GLY A CA 1
ATOM 701 C C . GLY A 1 90 ? -9.447 2.838 -11.944 1.00 80.69 90 GLY A C 1
ATOM 702 O O . GLY A 1 90 ? -10.219 3.791 -11.981 1.00 80.69 90 GLY A O 1
ATOM 703 N N . LEU A 1 91 ? -9.736 1.686 -11.329 1.00 85.00 91 LEU A N 1
ATOM 704 C CA . LEU A 1 91 ? -10.953 1.451 -10.542 1.00 85.00 91 LEU A CA 1
ATOM 705 C C . LEU A 1 91 ? -10.966 2.223 -9.217 1.00 85.00 91 LEU A C 1
ATOM 707 O O . LEU A 1 91 ? -12.023 2.374 -8.620 1.00 85.00 91 LEU A O 1
ATOM 711 N N . ARG A 1 92 ? -9.815 2.724 -8.753 1.00 70.31 92 ARG A N 1
ATOM 712 C CA . ARG A 1 92 ? -9.668 3.518 -7.521 1.00 70.31 92 ARG A CA 1
ATOM 713 C C . ARG A 1 92 ? -10.135 4.979 -7.696 1.00 70.31 92 ARG A C 1
ATOM 715 O O . ARG A 1 92 ? -9.498 5.887 -7.163 1.00 70.31 92 ARG A O 1
ATOM 722 N N . LYS A 1 93 ? -11.192 5.214 -8.476 1.00 49.06 93 LYS A N 1
ATOM 723 C CA . LYS A 1 93 ? -11.852 6.520 -8.615 1.00 49.06 93 LYS A CA 1
ATOM 724 C C . LYS A 1 93 ? -13.123 6.569 -7.784 1.00 49.06 93 LYS A C 1
ATOM 726 O O . LYS A 1 93 ? -13.885 5.584 -7.850 1.00 49.06 93 LYS A O 1
#

pLDDT: mean 82.81, std 11.66, range [38.59, 92.44]